Protein AF-A0A6A4PCI6-F1 (afdb_monomer_lite)

pLDDT: mean 79.62, std 12.51, range [50.94, 95.5]

Structure (mmCIF, N/CA/C/O backbone):
data_AF-A0A6A4PCI6-F1
#
_entry.id   AF-A0A6A4PCI6-F1
#
loop_
_atom_site.group_PDB
_atom_site.id
_atom_site.type_symbol
_atom_site.label_atom_id
_atom_site.label_alt_id
_atom_site.label_comp_id
_atom_site.label_asym_id
_atom_site.label_entity_id
_atom_site.label_seq_id
_atom_site.pdbx_PDB_ins_code
_atom_site.Cartn_x
_atom_site.Cartn_y
_atom_site.Cartn_z
_atom_site.occupancy
_atom_site.B_iso_or_equiv
_atom_site.auth_seq_id
_atom_site.auth_comp_id
_atom_site.auth_asym_id
_atom_site.auth_atom_id
_atom_site.pdbx_PDB_model_num
ATOM 1 N N . MET A 1 1 ? -7.755 -1.394 1.756 1.00 81.94 1 MET A N 1
ATOM 2 C CA . MET A 1 1 ? -7.222 -2.453 2.635 1.00 81.94 1 MET A CA 1
ATOM 3 C C . MET A 1 1 ? -7.956 -2.439 3.962 1.00 81.94 1 MET A C 1
ATOM 5 O O . MET A 1 1 ? -8.270 -1.363 4.465 1.00 81.94 1 MET A O 1
ATOM 9 N N . TRP A 1 2 ? -8.236 -3.618 4.504 1.00 86.56 2 TRP A N 1
ATOM 10 C CA . TRP A 1 2 ? -8.932 -3.797 5.774 1.00 86.56 2 TRP A CA 1
ATOM 11 C C . TRP A 1 2 ? -8.044 -4.579 6.736 1.00 86.56 2 TRP A C 1
ATOM 13 O O . TRP A 1 2 ? -7.338 -5.487 6.306 1.00 86.56 2 TRP A O 1
ATOM 23 N N . GLN A 1 3 ? -8.089 -4.227 8.019 1.00 85.56 3 GLN A N 1
ATOM 24 C CA . GLN A 1 3 ? -7.397 -4.947 9.083 1.00 85.56 3 GLN A CA 1
ATOM 25 C C . GLN A 1 3 ? -8.410 -5.450 10.102 1.00 85.56 3 GLN A C 1
ATOM 27 O O . GLN A 1 3 ? -9.202 -4.675 10.637 1.00 85.56 3 GLN A O 1
ATOM 32 N N . MET A 1 4 ? -8.337 -6.741 10.401 1.00 91.44 4 MET A N 1
ATOM 33 C CA . MET A 1 4 ? -9.040 -7.352 11.521 1.00 91.44 4 MET A CA 1
ATOM 34 C C . MET A 1 4 ? -8.243 -7.094 12.802 1.00 91.44 4 MET A C 1
ATOM 36 O O . MET A 1 4 ? -7.074 -7.473 12.881 1.00 91.44 4 MET A O 1
ATOM 40 N N . LYS A 1 5 ? -8.845 -6.421 13.787 1.00 89.44 5 LYS A N 1
ATOM 41 C CA . LYS A 1 5 ? -8.200 -6.190 15.091 1.00 89.44 5 LYS A CA 1
ATOM 42 C C . LYS A 1 5 ? -8.342 -7.384 16.033 1.00 89.44 5 LYS A C 1
ATOM 44 O O . LYS A 1 5 ? -7.443 -7.625 16.830 1.00 89.44 5 LYS A O 1
ATOM 49 N N . GLU A 1 6 ? -9.434 -8.137 15.918 1.00 92.69 6 GLU A N 1
ATOM 50 C CA . GLU A 1 6 ? -9.716 -9.317 16.735 1.00 92.69 6 GLU A CA 1
ATOM 51 C C . GLU A 1 6 ? -10.123 -10.490 15.842 1.00 92.69 6 GLU A C 1
ATOM 53 O O . GLU A 1 6 ? -11.029 -10.380 15.014 1.00 92.69 6 GLU A O 1
ATOM 58 N N . PHE A 1 7 ? -9.449 -11.629 16.003 1.00 91.25 7 PHE A N 1
A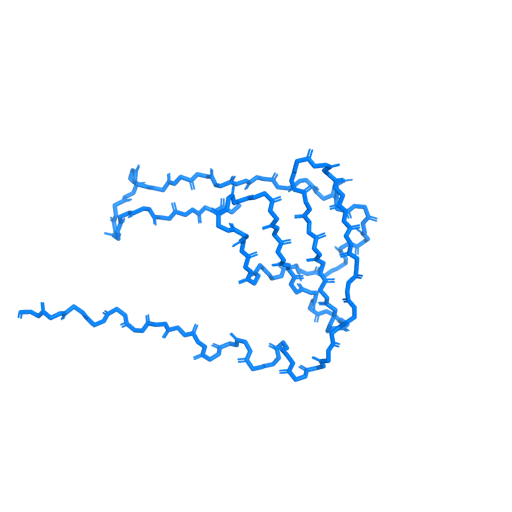TOM 59 C CA . PHE A 1 7 ? -9.655 -12.788 15.140 1.00 91.25 7 PHE A CA 1
ATOM 60 C C . PHE A 1 7 ? -11.102 -13.296 15.196 1.00 91.25 7 PHE A C 1
ATOM 62 O O . PHE A 1 7 ? -11.614 -13.635 16.260 1.00 91.25 7 PHE A O 1
ATOM 69 N N . GLY A 1 8 ? -11.753 -13.371 14.033 1.00 91.44 8 GLY A N 1
ATOM 70 C CA . GLY A 1 8 ? -13.117 -13.889 13.892 1.00 91.44 8 GLY A CA 1
ATOM 71 C C . GLY A 1 8 ? -14.232 -12.927 14.319 1.00 91.44 8 GLY A C 1
ATOM 72 O O . GLY A 1 8 ? -15.400 -13.301 14.242 1.00 91.44 8 GLY A O 1
ATOM 73 N N . VAL A 1 9 ? -13.914 -11.695 14.734 1.00 95.44 9 VAL A N 1
ATOM 74 C CA . VAL A 1 9 ? -14.915 -10.703 15.155 1.00 95.44 9 VAL A CA 1
ATOM 75 C C . VAL A 1 9 ? -15.212 -9.743 14.005 1.00 95.44 9 VAL A C 1
ATOM 77 O O . VAL A 1 9 ? -14.389 -8.893 13.666 1.00 95.44 9 VAL A O 1
ATOM 80 N N . GLU A 1 10 ? -16.409 -9.842 13.421 1.00 94.25 10 GLU A N 1
ATOM 81 C CA . GLU A 1 10 ? -16.834 -9.021 12.274 1.00 94.25 10 GLU A CA 1
ATOM 82 C C . GLU A 1 10 ? -16.762 -7.511 12.562 1.00 94.25 10 GLU A C 1
ATOM 84 O O . GLU A 1 10 ? -16.254 -6.734 11.759 1.00 94.25 10 GLU A O 1
ATOM 89 N N . SER A 1 11 ? -17.186 -7.079 13.749 1.00 95.50 11 SER A N 1
ATOM 90 C CA . SER A 1 11 ? -17.151 -5.662 14.129 1.00 95.50 11 SER A CA 1
ATOM 91 C C . SER A 1 11 ? -15.741 -5.118 14.384 1.00 95.50 11 SER A C 1
ATOM 93 O O . SER A 1 11 ? -15.586 -3.916 14.579 1.00 95.50 11 SER A O 1
ATOM 95 N N . SER A 1 12 ? -14.717 -5.977 14.417 1.00 94.19 12 SER A N 1
ATOM 96 C CA . SER A 1 12 ? -13.326 -5.567 14.646 1.00 94.19 12 SER A CA 1
ATOM 97 C C . SER A 1 12 ? -12.600 -5.153 13.362 1.00 94.19 12 SER A C 1
ATOM 99 O O . SER A 1 12 ? -11.479 -4.636 13.422 1.00 94.19 12 SER A O 1
ATOM 101 N N . TRP A 1 13 ? -13.212 -5.380 12.195 1.00 94.44 13 TRP A N 1
ATOM 102 C CA . TRP A 1 13 ? -12.641 -4.972 10.921 1.00 94.44 13 TRP A CA 1
ATOM 103 C C . TRP A 1 13 ? -12.647 -3.452 10.805 1.00 94.44 13 TRP A C 1
ATOM 105 O O . TRP A 1 13 ? -13.688 -2.802 10.828 1.00 94.44 13 TRP A O 1
ATOM 115 N N . THR A 1 14 ? -11.460 -2.877 10.653 1.00 91.44 14 THR A N 1
ATOM 116 C CA . THR A 1 14 ? -11.280 -1.444 10.427 1.00 91.44 14 THR A CA 1
ATOM 117 C C . THR A 1 14 ? -10.667 -1.226 9.055 1.00 91.44 14 THR A C 1
ATOM 119 O O . THR A 1 14 ? -9.723 -1.914 8.654 1.00 91.44 14 THR A O 1
ATOM 122 N N . GLN A 1 15 ? -11.203 -0.258 8.320 1.00 88.06 15 GLN A N 1
ATOM 123 C CA . GLN A 1 15 ? -10.634 0.146 7.047 1.00 88.06 15 GLN A CA 1
ATOM 124 C C . GLN A 1 15 ? -9.360 0.953 7.290 1.00 88.06 15 GLN A C 1
ATOM 126 O O . GLN A 1 15 ? -9.409 2.000 7.929 1.00 88.06 15 GLN A O 1
ATOM 131 N N . LEU A 1 16 ? -8.226 0.476 6.773 1.00 83.25 16 LEU A N 1
ATOM 132 C CA . LEU A 1 16 ? -6.953 1.188 6.899 1.00 83.25 16 LEU A CA 1
ATOM 133 C C . LEU A 1 16 ? -6.849 2.322 5.878 1.00 83.25 16 LEU A C 1
ATOM 135 O O . LEU A 1 16 ? -6.472 3.437 6.219 1.00 83.25 16 LEU A O 1
ATOM 139 N N . PHE A 1 17 ? -7.189 2.035 4.620 1.00 81.75 17 PHE A N 1
ATOM 140 C CA . PHE A 1 17 ? -7.145 3.009 3.530 1.00 81.75 17 PHE A CA 1
ATOM 141 C C . PHE A 1 17 ? -7.893 2.520 2.287 1.00 81.75 17 PHE A C 1
ATOM 143 O O . PHE A 1 17 ? -8.097 1.316 2.081 1.00 81.75 17 PHE A O 1
ATOM 150 N N . ILE A 1 18 ? -8.250 3.479 1.433 1.00 85.38 18 ILE A N 1
ATOM 151 C CA . ILE A 1 18 ? -8.711 3.291 0.055 1.00 85.38 18 ILE A CA 1
ATOM 152 C C . ILE A 1 18 ? -7.755 4.080 -0.829 1.00 85.38 18 ILE A C 1
ATOM 154 O O . ILE A 1 18 ? -7.506 5.253 -0.556 1.00 85.38 18 ILE A O 1
ATOM 158 N N . ILE A 1 19 ? -7.241 3.451 -1.880 1.00 81.62 19 ILE A N 1
ATOM 159 C CA . ILE A 1 19 ? -6.464 4.137 -2.909 1.00 81.62 19 ILE A CA 1
ATOM 160 C C . ILE A 1 19 ? -7.315 4.136 -4.172 1.00 81.62 19 ILE A C 1
ATOM 162 O O . ILE A 1 19 ? -7.861 3.102 -4.545 1.00 81.62 19 ILE A O 1
ATOM 166 N N . SER A 1 20 ? -7.472 5.310 -4.775 1.00 82.88 20 SER A N 1
ATOM 167 C CA . SER A 1 20 ? -8.059 5.445 -6.106 1.00 82.88 20 SER A CA 1
ATOM 168 C C . SER A 1 20 ? -6.961 5.233 -7.139 1.00 82.88 20 SER A C 1
ATOM 170 O O . SER A 1 20 ? -5.875 5.790 -6.971 1.00 82.88 20 SER A O 1
ATOM 172 N N . ASP A 1 21 ? -7.250 4.519 -8.225 1.00 78.00 21 ASP A N 1
ATOM 173 C CA . ASP A 1 21 ? -6.292 4.287 -9.317 1.00 78.00 21 ASP A CA 1
ATOM 174 C C . ASP A 1 21 ? -5.714 5.603 -9.861 1.00 78.00 21 ASP A C 1
ATOM 176 O O . ASP A 1 21 ? -4.526 5.711 -10.150 1.00 78.00 21 ASP A O 1
ATOM 180 N N . GLN A 1 22 ? -6.523 6.668 -9.870 1.00 80.75 22 GLN A N 1
ATOM 181 C CA . GLN A 1 22 ? -6.110 8.013 -10.289 1.00 80.75 22 GLN A CA 1
ATOM 182 C C . GLN A 1 22 ? -4.969 8.598 -9.441 1.00 80.75 22 GLN A C 1
ATOM 184 O O . GLN A 1 22 ? -4.234 9.466 -9.907 1.00 80.75 22 GLN A O 1
ATOM 189 N N . HIS A 1 23 ? -4.826 8.165 -8.188 1.00 82.75 23 HIS A N 1
ATOM 190 C CA . HIS A 1 23 ? -3.773 8.648 -7.296 1.00 82.75 23 HIS A CA 1
ATOM 191 C C . HIS A 1 23 ? -2.455 7.905 -7.472 1.00 82.75 23 HIS A C 1
ATOM 193 O O . HIS A 1 23 ? -1.415 8.435 -7.075 1.00 82.75 23 HIS A O 1
ATOM 199 N N . LEU A 1 24 ? -2.488 6.708 -8.061 1.00 79.38 24 LEU A N 1
ATOM 200 C CA . LEU A 1 24 ? -1.298 5.886 -8.225 1.00 79.38 24 LEU A CA 1
ATOM 201 C C . LEU A 1 24 ? -0.359 6.457 -9.295 1.00 79.38 24 LEU A C 1
ATOM 203 O O . LEU A 1 24 ? 0.835 6.197 -9.232 1.00 79.38 24 LEU A O 1
ATOM 207 N N . GLN A 1 25 ? -0.854 7.319 -10.198 1.00 75.69 25 GLN A N 1
ATOM 208 C CA . GLN A 1 25 ? -0.045 8.049 -11.197 1.00 75.69 25 GLN A CA 1
ATOM 209 C C . GLN A 1 25 ? 0.874 7.140 -12.041 1.00 75.69 25 GLN A C 1
ATOM 211 O O . GLN A 1 25 ? 1.803 7.616 -12.690 1.00 75.69 25 GLN A O 1
ATOM 216 N N . VAL A 1 26 ? 0.593 5.840 -12.040 1.00 74.25 26 VAL A N 1
ATOM 217 C CA . VAL A 1 26 ? 1.235 4.785 -12.814 1.00 74.25 26 VAL A CA 1
ATOM 218 C C . VAL A 1 26 ? 0.123 4.028 -13.517 1.00 74.25 26 VAL A C 1
ATOM 220 O O . VAL A 1 26 ? -0.980 3.923 -12.974 1.00 74.25 26 VAL A O 1
ATOM 223 N N . ASP A 1 27 ? 0.392 3.550 -14.727 1.00 74.19 27 ASP A N 1
ATOM 224 C CA . ASP A 1 27 ? -0.568 2.696 -15.416 1.00 74.19 27 ASP A CA 1
ATOM 225 C C . ASP A 1 27 ? -0.577 1.339 -14.715 1.00 74.19 27 ASP A C 1
ATOM 227 O O . ASP A 1 27 ? 0.469 0.708 -14.552 1.00 74.19 27 ASP A O 1
ATOM 231 N N . ILE A 1 28 ? -1.738 0.939 -14.207 1.00 71.50 28 ILE A N 1
ATOM 232 C CA . ILE A 1 28 ? -1.904 -0.319 -13.478 1.00 71.50 28 ILE A CA 1
ATOM 233 C C . ILE A 1 28 ? -2.615 -1.268 -14.424 1.00 71.50 28 ILE A C 1
ATOM 235 O O . ILE A 1 28 ? -3.805 -1.545 -14.289 1.00 71.50 28 ILE A O 1
ATOM 239 N N . ASP A 1 29 ? -1.863 -1.753 -15.406 1.00 75.69 29 ASP A N 1
ATOM 240 C CA . ASP A 1 29 ? -2.345 -2.790 -16.318 1.00 75.69 29 ASP A CA 1
ATOM 241 C C . ASP A 1 29 ? -2.458 -4.153 -15.612 1.00 75.69 29 ASP A C 1
ATOM 243 O O . ASP A 1 29 ? -3.158 -5.053 -16.082 1.00 75.69 29 ASP A O 1
ATOM 247 N N . HIS A 1 30 ? -1.808 -4.299 -14.450 1.00 75.62 30 HIS A N 1
ATOM 248 C CA . HIS A 1 30 ? -1.717 -5.547 -13.704 1.00 75.62 30 HIS A CA 1
ATOM 249 C C . HIS A 1 30 ? -1.990 -5.354 -12.206 1.00 75.62 30 HIS A C 1
ATOM 251 O O . HIS A 1 30 ? -1.662 -4.307 -11.647 1.00 75.62 30 HIS A O 1
ATOM 257 N N . PRO A 1 31 ? -2.568 -6.355 -11.514 1.00 78.44 31 PRO A N 1
ATOM 258 C CA . PRO A 1 31 ? -2.869 -6.255 -10.091 1.00 78.44 31 PRO A CA 1
ATOM 259 C C . PRO A 1 31 ? -1.640 -5.915 -9.244 1.00 78.44 31 PRO A C 1
ATOM 261 O O . PRO A 1 31 ? -0.558 -6.477 -9.431 1.00 78.44 31 PRO A O 1
ATOM 264 N N . LEU A 1 32 ? -1.846 -5.043 -8.259 1.00 84.50 32 LEU A N 1
ATOM 265 C CA . LEU A 1 32 ? -0.868 -4.735 -7.224 1.00 84.50 32 LEU A CA 1
ATOM 266 C C . LEU A 1 32 ? -1.097 -5.631 -6.008 1.00 84.50 32 LEU A C 1
ATOM 268 O O . LEU A 1 32 ? -2.214 -5.704 -5.487 1.00 84.50 32 LEU A O 1
ATOM 272 N N . ILE A 1 33 ? -0.036 -6.272 -5.522 1.00 84.75 33 ILE A N 1
ATOM 273 C CA . ILE A 1 33 ? -0.095 -7.103 -4.317 1.00 84.75 33 ILE A CA 1
ATOM 274 C C . ILE A 1 33 ? 0.476 -6.299 -3.148 1.00 84.75 33 ILE A C 1
ATOM 276 O O . ILE A 1 33 ? 1.656 -5.954 -3.172 1.00 84.75 33 ILE A O 1
ATOM 280 N N . PRO A 1 34 ? -0.314 -5.973 -2.113 1.00 85.25 34 PRO A N 1
ATOM 281 C CA . PRO A 1 34 ? 0.219 -5.304 -0.937 1.00 85.25 34 PRO A CA 1
ATOM 282 C C . PRO A 1 34 ? 1.187 -6.211 -0.179 1.00 85.25 34 PRO A C 1
ATOM 284 O O . PRO A 1 34 ? 0.820 -7.313 0.213 1.00 85.25 34 PRO A O 1
ATOM 287 N N . LEU A 1 35 ? 2.404 -5.716 0.049 1.00 84.69 35 LEU A N 1
ATOM 288 C CA . LEU A 1 35 ? 3.457 -6.434 0.768 1.00 84.69 35 LEU A CA 1
ATOM 289 C C . LEU A 1 35 ? 3.530 -5.997 2.227 1.00 84.69 35 LEU A C 1
ATOM 291 O O . LEU A 1 35 ? 3.533 -6.824 3.133 1.00 84.69 35 LEU A O 1
ATOM 295 N N . PHE A 1 36 ? 3.594 -4.685 2.466 1.00 83.75 36 PHE A N 1
ATOM 296 C CA . PHE A 1 36 ? 3.665 -4.154 3.821 1.00 83.75 36 PHE A CA 1
ATOM 297 C C . PHE A 1 36 ? 3.099 -2.741 3.929 1.00 83.75 36 PHE A C 1
ATOM 299 O O . PHE A 1 36 ? 3.006 -1.991 2.955 1.00 83.75 36 PHE A O 1
ATOM 306 N N . THR A 1 37 ? 2.766 -2.370 5.160 1.00 86.94 37 THR A N 1
ATOM 307 C CA . THR A 1 37 ? 2.437 -1.002 5.560 1.00 86.94 37 THR A CA 1
ATOM 308 C C . THR A 1 37 ? 3.378 -0.578 6.679 1.00 86.94 37 THR A C 1
ATOM 310 O O . THR A 1 37 ? 3.675 -1.389 7.557 1.00 86.94 37 THR A O 1
ATOM 313 N N . SER A 1 38 ? 3.850 0.667 6.677 1.00 87.69 38 SER A N 1
ATOM 314 C CA . SER A 1 38 ? 4.631 1.196 7.799 1.00 87.69 38 SER A CA 1
ATOM 315 C C . SER A 1 38 ? 3.820 1.155 9.099 1.00 87.69 38 SER A C 1
ATOM 317 O O . SER A 1 38 ? 2.592 1.164 9.075 1.00 87.69 38 SER A O 1
ATOM 319 N N . GLU A 1 39 ? 4.494 1.147 10.251 1.00 83.75 39 GLU A N 1
ATOM 320 C CA . GLU A 1 39 ? 3.841 1.071 11.570 1.00 83.75 39 GLU A CA 1
ATOM 321 C C . GLU A 1 39 ? 2.817 2.197 11.798 1.00 83.75 39 GLU A C 1
ATOM 323 O O . GLU A 1 39 ? 1.743 1.981 12.356 1.00 83.75 39 GLU A O 1
ATOM 328 N N . ASN A 1 40 ? 3.118 3.400 11.305 1.00 85.38 40 ASN A N 1
ATOM 329 C CA . ASN A 1 40 ? 2.210 4.547 11.352 1.00 85.38 40 ASN A CA 1
ATOM 330 C C . ASN A 1 40 ? 1.108 4.519 10.274 1.00 85.38 40 ASN A C 1
ATOM 332 O O . ASN A 1 40 ? 0.260 5.406 10.259 1.00 85.38 40 ASN A O 1
ATOM 336 N N . GLY A 1 41 ? 1.134 3.539 9.368 1.00 83.56 41 GLY A N 1
ATOM 337 C CA . GLY A 1 41 ? 0.172 3.370 8.284 1.00 83.56 41 GLY A CA 1
ATOM 338 C C . GLY A 1 41 ? 0.271 4.399 7.160 1.00 83.56 41 GLY A C 1
ATOM 339 O O . GLY A 1 41 ? -0.599 4.404 6.302 1.00 83.56 41 GLY A O 1
ATOM 340 N N . ASP A 1 42 ? 1.287 5.267 7.142 1.00 90.31 42 ASP A N 1
ATOM 341 C CA . ASP A 1 42 ? 1.405 6.346 6.150 1.00 90.31 42 ASP A CA 1
ATOM 342 C C . ASP A 1 42 ? 2.013 5.892 4.818 1.00 90.31 42 ASP A C 1
ATOM 344 O O . ASP A 1 42 ? 1.853 6.569 3.800 1.00 90.31 42 ASP A O 1
ATOM 348 N N . VAL A 1 43 ? 2.759 4.790 4.830 1.00 91.56 43 VAL A N 1
ATOM 349 C CA . VAL A 1 43 ? 3.471 4.260 3.670 1.00 91.56 43 VAL A CA 1
ATOM 350 C C . VAL A 1 43 ? 3.011 2.837 3.413 1.00 91.56 43 VAL A C 1
ATOM 352 O O . VAL A 1 43 ? 2.924 2.025 4.332 1.00 91.56 43 VAL A O 1
ATOM 355 N N . ILE A 1 44 ? 2.738 2.539 2.150 1.00 90.62 44 ILE A N 1
ATOM 356 C CA . ILE A 1 44 ? 2.334 1.219 1.680 1.00 90.62 44 ILE A CA 1
ATOM 357 C C . ILE A 1 44 ? 3.310 0.806 0.596 1.00 90.62 44 ILE A C 1
ATOM 359 O O . ILE A 1 44 ? 3.597 1.594 -0.301 1.00 90.62 44 ILE A O 1
ATOM 363 N N . VAL A 1 45 ? 3.776 -0.433 0.650 1.00 90.00 45 VAL A N 1
ATOM 364 C CA . VAL A 1 45 ? 4.566 -1.017 -0.428 1.00 90.00 45 VAL A CA 1
ATOM 365 C C . VAL A 1 45 ? 3.783 -2.139 -1.069 1.00 90.00 45 VAL A C 1
ATOM 367 O O . VAL A 1 45 ? 3.233 -3.004 -0.385 1.00 90.00 45 VAL A O 1
ATOM 370 N N . MET A 1 46 ? 3.704 -2.089 -2.392 1.00 88.50 46 MET A N 1
ATOM 371 C CA . MET A 1 46 ? 2.967 -3.048 -3.202 1.00 88.50 46 MET A CA 1
ATOM 372 C C . MET A 1 46 ? 3.876 -3.586 -4.302 1.00 88.50 46 MET A C 1
ATOM 374 O O . MET A 1 46 ? 4.588 -2.812 -4.937 1.00 88.50 46 MET A O 1
ATOM 378 N N . ALA A 1 47 ? 3.845 -4.892 -4.534 1.00 86.69 47 ALA A N 1
ATOM 379 C CA . ALA A 1 47 ? 4.490 -5.523 -5.674 1.00 86.69 47 ALA A CA 1
ATOM 380 C C . ALA A 1 47 ? 3.665 -5.307 -6.943 1.00 86.69 47 ALA A C 1
ATOM 382 O O . ALA A 1 47 ? 2.431 -5.368 -6.902 1.00 86.69 47 ALA A O 1
ATOM 383 N N . ARG A 1 48 ? 4.355 -5.108 -8.063 1.00 84.06 48 ARG A N 1
ATOM 384 C CA . ARG A 1 48 ? 3.790 -5.206 -9.405 1.00 84.06 48 ARG A CA 1
ATOM 385 C C . ARG A 1 48 ? 3.961 -6.636 -9.902 1.00 84.06 48 ARG A C 1
ATOM 387 O O . ARG A 1 48 ? 5.013 -7.244 -9.716 1.00 84.06 48 ARG A O 1
ATOM 394 N N . THR A 1 49 ? 2.904 -7.188 -10.483 1.00 78.38 49 THR A N 1
ATOM 395 C CA . THR A 1 49 ? 2.857 -8.604 -10.879 1.00 78.38 49 THR A CA 1
ATOM 396 C C . THR A 1 49 ? 3.440 -8.879 -12.266 1.00 78.38 49 THR A C 1
ATOM 398 O O . THR A 1 49 ? 3.625 -10.038 -12.621 1.00 78.38 49 THR A O 1
ATOM 401 N N . ASP A 1 50 ? 3.742 -7.843 -13.045 1.00 77.81 50 ASP A N 1
ATOM 402 C CA . ASP A 1 50 ? 4.167 -7.925 -14.444 1.00 77.81 50 ASP A CA 1
ATOM 403 C C . ASP A 1 50 ? 5.674 -7.802 -14.664 1.00 77.81 50 ASP A C 1
ATOM 405 O O . ASP A 1 50 ? 6.210 -8.442 -15.568 1.00 77.81 50 ASP A O 1
ATOM 409 N N . ASP A 1 51 ? 6.361 -6.992 -13.863 1.00 77.25 51 ASP A N 1
ATOM 410 C CA . ASP A 1 51 ? 7.763 -6.642 -14.105 1.00 77.25 51 ASP A CA 1
ATOM 411 C C . ASP A 1 51 ? 8.681 -6.835 -12.894 1.00 77.25 51 ASP A C 1
ATOM 413 O O . ASP A 1 51 ? 9.816 -6.358 -12.884 1.00 77.25 51 ASP A O 1
ATOM 417 N N . PHE A 1 52 ? 8.196 -7.540 -11.872 1.00 74.94 52 PHE A N 1
ATOM 418 C CA . PHE A 1 52 ? 8.907 -7.757 -10.613 1.00 74.94 52 PHE A CA 1
ATOM 419 C C . PHE A 1 52 ? 9.345 -6.453 -9.930 1.00 74.94 52 PHE A C 1
ATOM 421 O O . PHE A 1 52 ? 10.269 -6.429 -9.116 1.00 74.94 52 PHE A O 1
ATOM 428 N N . GLY A 1 53 ? 8.690 -5.340 -10.243 1.00 83.94 53 GLY A N 1
ATOM 429 C CA . GLY A 1 53 ? 8.882 -4.088 -9.547 1.00 83.94 53 GLY A CA 1
ATOM 430 C C . GLY A 1 53 ? 8.016 -3.976 -8.302 1.00 83.94 53 GLY A C 1
ATOM 431 O O . GLY A 1 53 ? 7.142 -4.790 -8.009 1.00 83.94 53 GLY A O 1
ATOM 432 N N . ALA A 1 54 ? 8.237 -2.900 -7.565 1.00 88.19 54 ALA A N 1
ATOM 433 C CA . ALA A 1 54 ? 7.386 -2.495 -6.466 1.00 88.19 54 ALA A CA 1
ATOM 434 C C . ALA A 1 54 ? 7.057 -1.010 -6.585 1.00 88.19 54 ALA A C 1
ATOM 436 O O . ALA A 1 54 ? 7.739 -0.239 -7.264 1.00 88.19 54 ALA A O 1
ATOM 437 N N . ILE A 1 55 ? 5.991 -0.606 -5.914 1.00 89.50 55 ILE A N 1
ATOM 438 C CA . ILE A 1 55 ? 5.665 0.793 -5.694 1.00 89.50 55 ILE A CA 1
ATOM 439 C C . ILE A 1 55 ? 5.657 1.078 -4.201 1.00 89.50 55 ILE A C 1
ATOM 441 O O . ILE A 1 55 ? 5.148 0.285 -3.408 1.00 89.50 55 ILE A O 1
ATOM 445 N N . ILE A 1 56 ? 6.195 2.234 -3.829 1.00 91.56 56 ILE A N 1
ATOM 446 C CA . ILE A 1 56 ? 5.995 2.829 -2.515 1.00 91.56 56 ILE A CA 1
ATOM 447 C C . ILE A 1 56 ? 4.974 3.942 -2.670 1.00 91.56 56 ILE A C 1
ATOM 449 O O . ILE A 1 56 ? 5.185 4.908 -3.400 1.00 91.56 56 ILE A O 1
ATOM 453 N N . TYR A 1 57 ? 3.865 3.807 -1.961 1.00 90.94 57 TYR A N 1
ATOM 454 C CA . TYR A 1 57 ? 2.795 4.782 -1.929 1.00 90.94 57 TYR A CA 1
ATOM 455 C C . TYR A 1 57 ? 2.767 5.487 -0.578 1.00 90.94 57 TYR A C 1
ATOM 457 O O . TYR A 1 57 ? 2.542 4.862 0.460 1.00 90.94 57 TYR A O 1
ATOM 465 N N . ASN A 1 58 ? 2.969 6.802 -0.584 1.00 91.62 58 ASN A N 1
ATOM 466 C CA . ASN A 1 58 ? 2.858 7.631 0.607 1.00 91.62 58 ASN A CA 1
ATOM 467 C C . ASN A 1 58 ? 1.462 8.269 0.673 1.00 91.62 58 ASN A C 1
ATOM 469 O O . ASN A 1 58 ? 1.159 9.199 -0.075 1.00 91.62 58 ASN A O 1
ATOM 473 N N . LEU A 1 59 ? 0.630 7.804 1.606 1.00 88.12 59 LEU A N 1
ATOM 474 C CA . LEU A 1 59 ? -0.756 8.245 1.790 1.00 88.12 59 LEU A CA 1
ATOM 475 C C . LEU A 1 59 ? -0.870 9.730 2.152 1.00 88.12 59 LEU A C 1
ATOM 477 O O . LEU A 1 59 ? -1.790 10.401 1.692 1.00 88.12 59 LEU A O 1
ATOM 481 N N . LYS A 1 60 ? 0.063 10.264 2.951 1.00 88.12 60 LYS A N 1
ATOM 482 C CA . LYS A 1 60 ? 0.028 11.667 3.405 1.00 88.12 60 LYS A CA 1
ATOM 483 C C . LYS A 1 60 ? 0.317 12.660 2.289 1.00 88.12 60 LYS A C 1
ATOM 485 O O . LYS A 1 60 ? -0.284 13.728 2.239 1.00 88.12 60 LYS A O 1
ATOM 490 N N . SER A 1 61 ? 1.278 12.328 1.436 1.00 90.31 61 SER A N 1
ATOM 491 C CA . SER A 1 61 ? 1.720 13.197 0.341 1.00 90.31 61 SER A CA 1
ATOM 492 C C . SER A 1 61 ? 1.088 12.847 -1.003 1.00 90.31 61 SER A C 1
ATOM 494 O O . SER A 1 61 ? 1.251 13.617 -1.948 1.00 90.31 61 SER A O 1
ATOM 496 N N . ASN A 1 62 ? 0.363 11.727 -1.083 1.00 88.62 62 ASN A N 1
ATOM 497 C CA . ASN A 1 62 ? -0.228 11.198 -2.311 1.00 88.62 62 ASN A CA 1
ATOM 498 C C . ASN A 1 62 ? 0.821 11.018 -3.423 1.00 88.62 62 ASN A C 1
ATOM 500 O O . ASN A 1 62 ? 0.596 11.374 -4.582 1.00 88.62 62 ASN A O 1
ATOM 504 N N . ARG A 1 63 ? 2.010 10.544 -3.033 1.00 89.50 63 ARG A N 1
ATOM 505 C CA . ARG A 1 63 ? 3.162 10.352 -3.918 1.00 89.50 63 ARG A CA 1
ATOM 506 C C . ARG A 1 63 ? 3.456 8.879 -4.097 1.00 89.50 63 ARG A C 1
ATOM 508 O O . ARG A 1 63 ? 3.345 8.103 -3.147 1.00 89.50 63 ARG A O 1
ATOM 515 N N . VAL A 1 64 ? 3.864 8.548 -5.314 1.00 90.31 64 VAL A N 1
ATOM 516 C CA . VAL A 1 64 ? 4.235 7.199 -5.722 1.00 90.31 64 VAL A CA 1
ATOM 517 C C . VAL A 1 64 ? 5.693 7.210 -6.131 1.00 90.31 64 VAL A C 1
ATOM 519 O O . VAL A 1 64 ? 6.123 8.075 -6.893 1.00 90.31 64 VAL A O 1
ATOM 522 N N . GLU A 1 65 ? 6.443 6.251 -5.614 1.00 91.38 65 GLU A N 1
ATOM 523 C CA . GLU A 1 65 ? 7.819 5.987 -6.006 1.00 91.38 65 GLU A CA 1
ATOM 524 C C . GLU A 1 65 ? 7.886 4.578 -6.593 1.00 91.38 65 GLU A C 1
ATOM 526 O O . GLU A 1 65 ? 7.427 3.614 -5.980 1.00 91.38 65 GLU A O 1
ATOM 531 N N . LEU A 1 66 ? 8.430 4.470 -7.804 1.00 88.88 66 LEU A N 1
ATOM 532 C CA . LEU A 1 66 ? 8.670 3.198 -8.477 1.00 88.88 66 LEU A CA 1
ATOM 533 C C . LEU A 1 66 ? 10.014 2.646 -8.008 1.00 88.88 66 LEU A C 1
ATOM 535 O O . LEU A 1 66 ? 11.022 3.351 -8.032 1.00 88.88 66 LEU A O 1
ATOM 539 N N . ILE A 1 67 ? 10.024 1.379 -7.616 1.00 86.38 67 ILE A N 1
ATOM 540 C CA . ILE A 1 67 ? 11.229 0.654 -7.235 1.00 86.38 67 ILE A CA 1
ATOM 541 C C . ILE A 1 67 ? 11.390 -0.534 -8.170 1.00 86.38 67 ILE A C 1
ATOM 543 O O . ILE A 1 67 ? 10.460 -1.317 -8.369 1.00 86.38 67 ILE A O 1
ATOM 547 N N . GLU A 1 68 ? 12.579 -0.664 -8.743 1.00 81.06 68 GLU A N 1
ATOM 548 C CA . GLU A 1 68 ? 13.011 -1.901 -9.383 1.00 81.06 68 GLU A CA 1
ATOM 549 C C . GLU A 1 68 ? 13.447 -2.869 -8.284 1.00 81.06 68 GLU A C 1
ATOM 551 O O . GLU A 1 68 ? 14.246 -2.510 -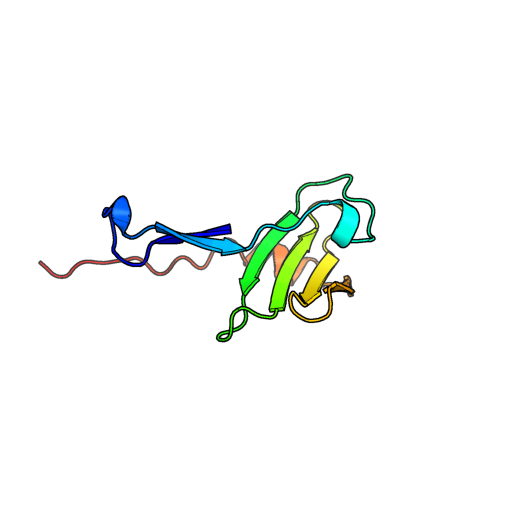7.414 1.00 81.06 68 GLU A O 1
ATOM 556 N N . THR A 1 69 ? 12.894 -4.079 -8.289 1.00 69.94 69 THR A N 1
ATOM 557 C CA . THR A 1 69 ? 13.293 -5.122 -7.342 1.00 69.94 69 THR A CA 1
ATOM 558 C C . THR A 1 69 ? 13.964 -6.262 -8.090 1.00 69.94 69 THR A C 1
ATOM 560 O O . THR A 1 69 ? 13.806 -6.420 -9.300 1.00 69.94 69 THR A O 1
ATOM 563 N N . ASN A 1 70 ? 14.751 -7.054 -7.370 1.00 67.94 70 ASN A N 1
ATOM 564 C CA . ASN A 1 70 ? 15.302 -8.276 -7.931 1.00 67.94 70 ASN A CA 1
ATOM 565 C C . ASN A 1 70 ? 14.214 -9.354 -7.884 1.00 67.94 70 ASN A C 1
ATOM 567 O O . ASN A 1 70 ? 13.550 -9.490 -6.858 1.00 67.94 70 ASN A O 1
ATOM 571 N N . HIS A 1 71 ? 14.096 -10.159 -8.943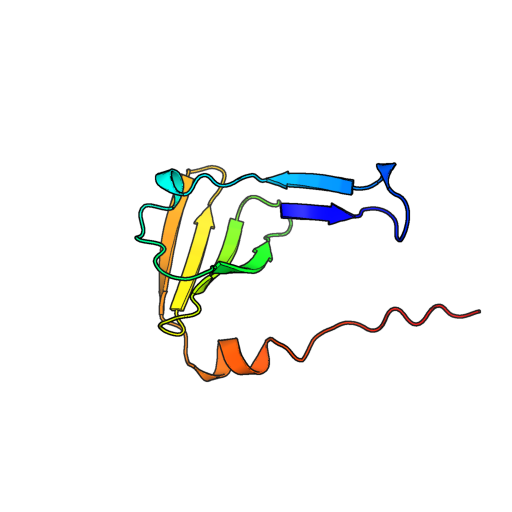 1.00 64.31 71 HIS A N 1
ATOM 572 C CA . HIS A 1 71 ? 13.164 -11.296 -9.045 1.00 64.31 71 HIS A CA 1
ATOM 573 C C . HIS A 1 71 ? 13.064 -12.138 -7.758 1.00 64.31 71 HIS A C 1
ATOM 575 O O . HIS A 1 71 ? 11.972 -12.483 -7.314 1.00 64.31 71 HIS A O 1
ATOM 581 N N . GLU A 1 72 ? 14.207 -12.403 -7.116 1.00 64.12 72 GLU A N 1
ATOM 582 C CA . GLU A 1 72 ? 14.293 -13.200 -5.887 1.00 64.12 72 GLU A CA 1
ATOM 583 C C . GLU A 1 72 ? 13.494 -12.611 -4.711 1.00 64.12 72 GLU A C 1
ATOM 585 O O . GLU A 1 72 ? 13.033 -13.358 -3.852 1.00 64.12 72 GLU A O 1
ATOM 590 N N . PHE A 1 73 ? 13.318 -11.290 -4.629 1.00 64.12 73 PHE A N 1
ATOM 591 C CA . PHE A 1 73 ? 12.625 -10.660 -3.5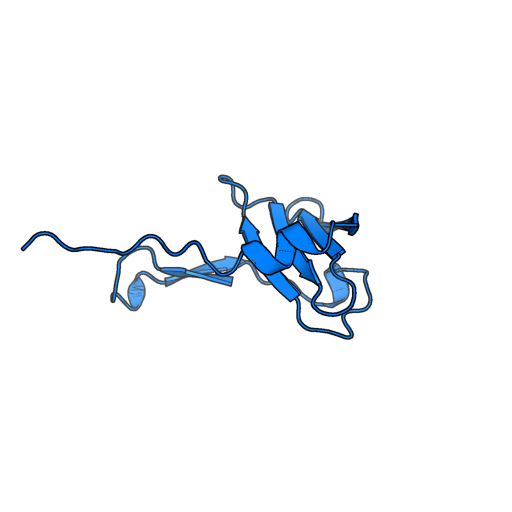01 1.00 64.12 73 PHE A CA 1
ATOM 592 C C . PHE A 1 73 ? 11.120 -10.958 -3.504 1.00 64.12 73 PHE A C 1
ATOM 594 O O . PHE A 1 73 ? 10.536 -11.168 -2.443 1.00 64.12 73 PHE A O 1
ATOM 601 N N . LEU A 1 74 ? 10.498 -10.989 -4.685 1.00 62.47 74 LEU A N 1
ATOM 602 C CA . LEU A 1 74 ? 9.056 -11.199 -4.820 1.00 62.47 74 LEU A CA 1
ATOM 603 C C . LEU A 1 74 ? 8.677 -12.681 -4.803 1.00 62.47 74 LEU A C 1
ATOM 605 O O . LEU A 1 74 ? 7.653 -13.027 -4.224 1.00 62.47 74 LEU A O 1
ATOM 609 N N . GLU A 1 75 ? 9.519 -13.556 -5.357 1.00 63.00 75 GLU A N 1
ATOM 610 C CA . GLU A 1 75 ? 9.270 -15.005 -5.371 1.00 63.00 75 GLU A CA 1
ATOM 611 C C . GLU A 1 75 ? 9.364 -15.638 -3.970 1.00 63.00 75 GLU A C 1
ATOM 613 O O . GLU A 1 75 ? 8.598 -16.540 -3.650 1.00 63.00 75 GLU A O 1
ATOM 618 N N . ASN A 1 76 ? 10.2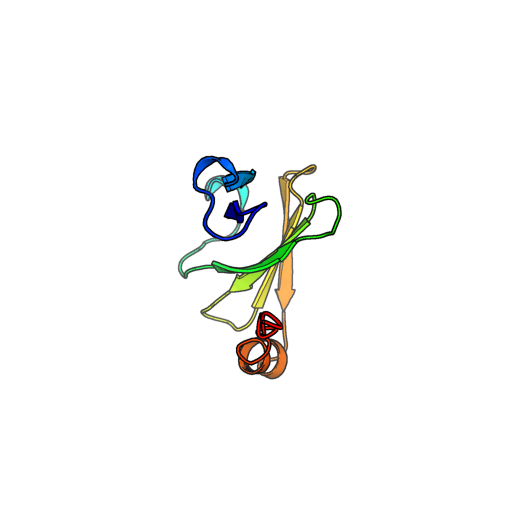50 -15.144 -3.097 1.00 60.66 76 ASN A N 1
ATOM 619 C CA . ASN A 1 76 ? 10.421 -15.688 -1.740 1.00 60.66 76 ASN A CA 1
ATOM 620 C C . ASN A 1 76 ? 9.460 -15.078 -0.696 1.00 60.66 76 ASN A C 1
ATOM 622 O O . ASN A 1 76 ? 9.483 -15.472 0.471 1.00 60.66 76 ASN A O 1
ATOM 626 N N . GLY A 1 77 ? 8.640 -14.092 -1.077 1.00 59.81 77 GLY A N 1
ATOM 627 C CA . GLY A 1 77 ? 7.721 -13.402 -0.165 1.00 59.81 77 GLY A CA 1
ATOM 628 C C . GLY A 1 77 ? 6.479 -14.215 0.222 1.00 59.81 77 GLY A C 1
ATOM 629 O O . GLY A 1 77 ? 5.812 -13.871 1.196 1.00 59.81 77 GLY A O 1
ATOM 630 N N . GLU A 1 78 ? 6.172 -15.289 -0.509 1.00 56.00 78 GLU A N 1
ATOM 63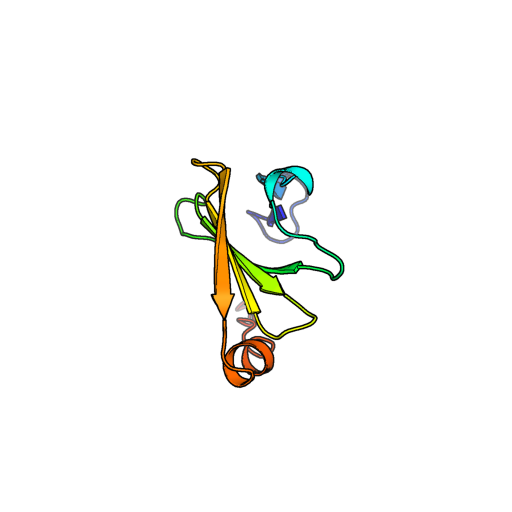1 C CA . GLU A 1 78 ? 4.969 -16.107 -0.297 1.00 56.00 78 GLU A CA 1
ATOM 632 C C . GLU A 1 78 ? 5.076 -17.073 0.902 1.00 56.00 78 GLU A C 1
ATOM 634 O O . GLU A 1 78 ? 4.055 -17.539 1.406 1.00 56.00 78 GLU A O 1
ATOM 639 N N . ASP A 1 79 ? 6.286 -17.336 1.410 1.00 54.69 79 ASP A N 1
ATOM 640 C CA . ASP A 1 79 ? 6.532 -18.396 2.402 1.00 54.69 79 ASP A CA 1
ATOM 641 C C . ASP A 1 79 ? 6.393 -17.960 3.874 1.00 54.69 79 ASP A C 1
ATOM 643 O O . ASP A 1 79 ? 6.407 -18.805 4.775 1.00 54.69 79 ASP A O 1
ATOM 647 N N . TYR A 1 80 ? 6.240 -16.663 4.169 1.00 52.47 80 TYR A N 1
ATOM 648 C CA . TYR A 1 80 ? 6.126 -16.200 5.557 1.00 52.47 80 TYR A CA 1
ATOM 649 C C . TYR A 1 80 ? 4.673 -15.943 5.971 1.00 52.47 80 TYR A C 1
ATOM 651 O O . TYR A 1 80 ? 4.158 -14.829 5.882 1.00 52.47 80 TYR A O 1
ATOM 659 N N . VAL A 1 81 ? 4.030 -16.982 6.508 1.00 50.94 81 VAL A N 1
ATOM 660 C CA . VAL A 1 81 ? 2.823 -16.841 7.332 1.00 50.94 81 VAL A CA 1
ATOM 661 C C . VAL A 1 81 ? 3.132 -17.374 8.724 1.00 50.94 81 VAL A C 1
ATOM 663 O O . VAL A 1 81 ? 3.384 -18.564 8.915 1.00 50.94 81 VAL A O 1
ATOM 666 N N . GLU A 1 82 ? 3.118 -16.488 9.716 1.00 52.19 82 GLU A N 1
ATOM 667 C CA . GLU A 1 82 ? 3.248 -16.879 11.115 1.00 52.19 82 GLU A CA 1
ATOM 668 C C . GLU A 1 82 ? 2.031 -17.742 11.496 1.00 52.19 82 GLU A C 1
ATOM 670 O O . GLU A 1 82 ? 0.881 -17.296 11.459 1.00 52.19 82 GLU A O 1
ATOM 675 N N . SER A 1 83 ? 2.264 -19.025 11.788 1.00 56.50 83 SER A N 1
ATOM 676 C CA . SER A 1 83 ? 1.202 -19.944 12.195 1.00 56.50 83 SER A CA 1
ATOM 677 C C . SER A 1 83 ? 0.655 -19.504 13.553 1.00 56.50 83 SER A C 1
ATOM 679 O O . SER A 1 83 ? 1.364 -19.556 14.559 1.00 56.50 83 SER A O 1
ATOM 681 N N . LEU A 1 84 ? -0.614 -19.088 13.598 1.00 63.78 84 LEU A N 1
ATOM 682 C CA . LEU A 1 84 ? -1.349 -18.865 14.844 1.00 63.78 84 LEU A CA 1
ATOM 683 C C . LEU A 1 84 ? -1.639 -20.217 15.507 1.00 63.78 84 LEU A C 1
ATOM 685 O O . LEU A 1 84 ? -2.745 -20.753 15.427 1.00 63.78 84 LEU A O 1
ATOM 689 N N . VAL A 1 85 ? -0.628 -20.797 16.150 1.00 57.38 85 VAL A N 1
ATOM 690 C CA . VAL A 1 85 ? -0.827 -21.951 17.023 1.00 57.38 85 VAL A CA 1
ATOM 691 C C . VAL A 1 85 ? -1.428 -21.427 18.325 1.00 57.38 85 VAL A C 1
ATOM 693 O O . VAL A 1 85 ? -0.728 -20.839 19.145 1.00 57.38 85 VAL A O 1
ATOM 696 N N . PHE A 1 86 ? -2.735 -21.606 18.513 1.00 54.28 86 PHE A N 1
ATOM 697 C CA . PHE A 1 86 ? -3.370 -21.394 19.814 1.00 54.28 86 PHE A CA 1
ATOM 698 C C . PHE A 1 86 ? -2.891 -22.495 20.778 1.00 54.28 86 PHE A C 1
ATOM 700 O O . PHE A 1 86 ? -3.160 -23.670 20.509 1.00 54.28 86 PHE A O 1
ATOM 707 N N . PRO A 1 87 ? -2.197 -22.182 21.890 1.00 52.84 87 PRO A N 1
ATOM 708 C CA . PRO A 1 87 ? -2.033 -23.150 22.964 1.00 52.84 87 PRO A CA 1
ATOM 709 C C . PRO A 1 87 ? -3.395 -23.336 23.648 1.00 52.84 87 PRO A C 1
ATOM 711 O O . PRO A 1 87 ? -4.000 -22.365 24.107 1.00 52.84 87 PRO A O 1
ATOM 714 N N . GLY A 1 88 ? -3.896 -24.574 23.626 1.00 55.34 88 GLY A N 1
ATOM 715 C CA . GLY A 1 88 ? -5.103 -24.996 24.344 1.00 55.34 88 GLY A CA 1
ATOM 716 C C . GLY A 1 88 ? -4.868 -25.256 25.825 1.00 55.34 88 GLY A C 1
ATOM 717 O O . GLY A 1 88 ? -3.689 -25.337 26.242 1.00 55.34 88 GLY A O 1
#

Sequence (88 aa):
MWQMKEFGVESSWTQLFIISDQHLQVDIDHPLIPLFTSENGDVIVMARTDDFGAIIYNLKSNRVELIETNHEFLENGEDYVESLVFPG

Secondary structure (DSSP, 8-state):
-EEESSTT-GGGEEE-----HHHH-S---SPEEEEEE-TTS-EEEEEESSSSEEEEEETTTTEEEEEE--HHHHHGGGG---------

Radius of gyration: 15.16 Å; chains: 1; bounding box: 32×38×41 Å

Foldseek 3Di:
DWDQPDPPDPVRIDDLDDDDPVLQPDDQPDDWAWQDAPPVRQWTKTARPPQRKIWIAGNVVSDIDIGRDDPVVVVPSVPDDDDPDDDD

Organism: Lupinus albus (NCBI:txid3870)